Protein AF-A0A9D0XSD8-F1 (afdb_monomer_lite)

Secondary structure (DSSP, 8-state):
--SSSSSSS---HHHHHHHHHHHHHHHHHHHHHHHHHHHHHHHHHHHTTTT-HHHHHHHHTTS--HHHHHHHHHHHHHHHHHHHHHHTTPBPTTTSSB----PPPP-THHHHHHHHHHHHHHHH---TTTHHHHHHTT-HHHHHHHHHHHHHHHHHHHHHHHHHHTTTTSSSS--

Sequence (175 aa):
MEKDKKESHKLPLHKSMKLTIISFAYAYRTNILGLIMGTTFGFLMSRAGATTFDYHAEMFLFIDMQLMKVIVTAVVIAMIGVFLMKKYHVQAVTTGMEVDFVKKPYQQGLIAGAFLFGVGWAMTAACPGTVPAMLGEGKISAIFTLTGLLLGTMAYGVLQGFIANNGSYADAFKD

Structure (mmCIF, N/CA/C/O backbone):
data_AF-A0A9D0XSD8-F1
#
_entry.id   AF-A0A9D0XSD8-F1
#
loop_
_atom_site.group_PDB
_atom_site.id
_atom_site.type_symbol
_atom_site.label_atom_id
_atom_site.label_alt_id
_atom_site.label_comp_id
_atom_site.label_asym_id
_atom_site.label_entity_id
_atom_site.label_seq_id
_atom_site.pdbx_PDB_ins_code
_atom_site.Cartn_x
_atom_site.Cartn_y
_atom_site.Cartn_z
_atom_site.occupancy
_atom_site.B_iso_or_equiv
_atom_site.auth_seq_id
_atom_site.auth_comp_id
_atom_site.auth_asym_id
_atom_site.auth_atom_id
_atom_site.pdbx_PDB_model_num
ATOM 1 N N . MET A 1 1 ? -17.135 4.354 52.730 1.00 44.28 1 MET A N 1
ATOM 2 C CA . MET A 1 1 ? -16.240 3.183 52.787 1.00 44.28 1 MET A CA 1
ATOM 3 C C . MET A 1 1 ? -17.099 1.931 52.898 1.00 44.28 1 MET A C 1
ATOM 5 O O . MET A 1 1 ? -18.047 1.946 53.669 1.00 44.28 1 MET A O 1
ATOM 9 N N . GLU A 1 2 ? -16.754 0.890 52.132 1.00 42.06 2 GLU A N 1
ATOM 10 C CA . GLU A 1 2 ? -17.032 -0.520 52.465 1.00 42.06 2 GLU A CA 1
ATOM 11 C C . GLU A 1 2 ? -18.333 -1.228 52.018 1.00 42.06 2 GLU A C 1
ATOM 13 O O . GLU A 1 2 ? -18.753 -2.148 52.714 1.00 42.06 2 GLU A O 1
ATOM 18 N N . LYS A 1 3 ? -18.972 -0.923 50.871 1.00 35.66 3 LYS A N 1
ATOM 19 C CA . LYS A 1 3 ? -20.036 -1.834 50.357 1.00 35.66 3 LYS A CA 1
ATOM 20 C C . LYS A 1 3 ? -20.115 -2.148 48.858 1.00 35.66 3 LYS A C 1
ATOM 22 O O . LYS A 1 3 ? -20.883 -3.034 48.517 1.00 35.66 3 LYS A O 1
ATOM 27 N N . ASP A 1 4 ? -19.272 -1.573 47.999 1.00 38.53 4 ASP A N 1
ATOM 28 C CA . ASP A 1 4 ? -19.302 -1.881 46.549 1.00 38.53 4 ASP A CA 1
ATOM 29 C C . ASP A 1 4 ? -18.118 -2.749 46.060 1.00 38.53 4 ASP A C 1
ATOM 31 O O . ASP A 1 4 ? -18.011 -3.118 44.899 1.00 38.53 4 ASP A O 1
ATOM 35 N N . LYS A 1 5 ? -17.196 -3.130 46.958 1.00 41.03 5 LYS A N 1
ATOM 36 C CA . LYS A 1 5 ? -15.935 -3.819 46.601 1.00 41.03 5 LYS A CA 1
ATOM 37 C C . LYS A 1 5 ? -15.965 -5.347 46.793 1.00 41.03 5 LYS A C 1
ATOM 39 O O . LYS A 1 5 ? -14.913 -5.982 46.792 1.00 41.03 5 LYS A O 1
ATOM 44 N N . LYS A 1 6 ? -17.140 -5.956 47.006 1.00 38.38 6 LYS A N 1
ATOM 45 C CA . LYS A 1 6 ? -17.258 -7.353 47.485 1.00 38.38 6 LYS A CA 1
ATOM 46 C C . LYS A 1 6 ? -18.091 -8.313 46.624 1.00 38.38 6 LYS A C 1
ATOM 48 O O . LYS A 1 6 ? -18.412 -9.392 47.102 1.00 38.38 6 LYS A O 1
ATOM 53 N N . GLU A 1 7 ? -18.339 -7.998 45.353 1.00 44.41 7 GLU A N 1
ATOM 54 C CA . GLU A 1 7 ? -18.948 -8.948 44.394 1.00 44.41 7 GLU A CA 1
ATOM 55 C C . GLU A 1 7 ? -18.044 -9.291 43.192 1.00 44.41 7 GLU A C 1
ATOM 57 O O . GLU A 1 7 ? -18.467 -9.935 42.241 1.00 44.41 7 GLU A O 1
ATOM 62 N N . SER A 1 8 ? -16.751 -8.949 43.237 1.00 47.44 8 SER A N 1
ATOM 63 C CA . SER A 1 8 ? -15.778 -9.329 42.194 1.00 47.44 8 SER A CA 1
ATOM 64 C C . SER A 1 8 ? -15.021 -10.634 42.505 1.00 47.44 8 SER A C 1
ATOM 66 O O . SER A 1 8 ? -13.931 -10.864 41.981 1.00 47.44 8 SER A O 1
ATOM 68 N N . HIS A 1 9 ? -15.553 -11.498 43.377 1.00 52.84 9 HIS A N 1
ATOM 69 C CA . HIS A 1 9 ? -14.850 -12.706 43.820 1.00 52.84 9 HIS A CA 1
ATOM 70 C C . HIS A 1 9 ? -15.771 -13.932 43.845 1.00 52.84 9 HIS A C 1
ATOM 72 O O . HIS A 1 9 ? -16.111 -14.426 44.914 1.00 52.84 9 HIS A O 1
ATOM 78 N N . LYS A 1 10 ? -16.163 -14.408 42.650 1.00 50.28 10 LYS A N 1
ATOM 79 C CA . LYS A 1 10 ? -16.397 -15.827 42.269 1.00 50.28 10 LYS A CA 1
ATOM 80 C C . LYS A 1 10 ? -17.076 -15.913 40.890 1.00 50.28 10 LYS A C 1
ATOM 82 O O . LYS A 1 10 ? -18.218 -16.335 40.757 1.00 50.28 10 LYS A O 1
ATOM 87 N N . LEU A 1 11 ? -16.341 -15.562 39.834 1.00 62.53 11 LEU A N 1
ATOM 88 C CA . LEU A 1 11 ? -16.645 -16.071 38.493 1.00 62.53 11 LEU A CA 1
ATOM 89 C C . LEU A 1 11 ? -15.937 -17.433 38.335 1.00 62.53 11 LEU A C 1
ATOM 91 O O . LEU A 1 11 ? -14.757 -17.536 38.674 1.00 62.53 11 LEU A O 1
ATOM 95 N N . PRO A 1 12 ? -16.625 -18.500 37.886 1.00 57.25 12 PRO A N 1
ATOM 96 C CA . PRO A 1 12 ? -16.059 -19.846 37.846 1.00 57.25 12 PRO A CA 1
ATOM 97 C C . PRO A 1 12 ? -14.890 -19.909 36.853 1.00 57.25 12 PRO A C 1
ATOM 99 O O . PRO A 1 12 ? -15.073 -19.628 35.668 1.00 57.25 12 PRO A O 1
ATOM 102 N N . LEU A 1 13 ? -13.706 -20.335 37.316 1.00 63.62 13 LEU A N 1
ATOM 103 C CA . LEU A 1 13 ? -12.476 -20.453 36.508 1.00 63.62 13 LEU A CA 1
ATOM 104 C C . LEU A 1 13 ? -12.665 -21.218 35.189 1.00 63.62 13 LEU A C 1
ATOM 106 O O . LEU A 1 13 ? -12.011 -20.925 34.192 1.00 63.62 13 LEU A O 1
ATOM 110 N N . HIS A 1 14 ? -13.599 -22.165 35.154 1.00 56.34 14 HIS A N 1
ATOM 111 C CA . HIS A 1 14 ? -13.916 -22.942 33.962 1.00 56.34 14 HIS A CA 1
ATOM 112 C C . HIS A 1 14 ? -14.530 -22.099 32.822 1.00 56.34 14 HIS A C 1
ATOM 114 O O . HIS A 1 14 ? -14.333 -22.422 31.652 1.00 56.34 14 HIS A O 1
ATOM 120 N N . LYS A 1 15 ? -15.231 -20.994 33.130 1.00 58.09 15 LYS A N 1
ATOM 121 C CA . LYS A 1 15 ? -15.756 -20.060 32.115 1.00 58.09 15 LYS A CA 1
ATOM 122 C C . LYS A 1 15 ? -14.662 -19.152 31.560 1.00 58.09 15 LYS A C 1
ATOM 124 O O . LYS A 1 15 ? -14.615 -18.982 30.348 1.00 58.09 15 LYS A O 1
ATOM 129 N N . SER A 1 16 ? -13.761 -18.639 32.402 1.00 56.44 16 SER A N 1
ATOM 130 C CA . SER A 1 16 ? -12.627 -17.823 31.941 1.00 56.44 16 SER A CA 1
ATOM 131 C C . SER A 1 16 ? -11.666 -18.632 31.073 1.00 56.44 16 SER A C 1
ATOM 133 O O . SER A 1 16 ? -11.303 -18.175 30.001 1.00 56.44 16 SER A O 1
ATOM 135 N N . MET A 1 17 ? -11.353 -19.875 31.454 1.00 58.56 17 MET A N 1
ATOM 136 C CA . MET A 1 17 ? -10.505 -20.774 30.661 1.00 58.56 17 MET A CA 1
ATOM 137 C C . MET A 1 17 ? -11.136 -21.136 29.306 1.00 58.56 17 MET A C 1
ATOM 139 O O . MET A 1 17 ? -10.453 -21.122 28.284 1.00 58.56 17 MET A O 1
ATOM 143 N N . LYS A 1 18 ? -12.455 -21.383 29.262 1.00 57.91 18 LYS A N 1
ATOM 144 C CA . LYS A 1 18 ? -13.176 -21.562 27.992 1.00 57.91 18 LYS A CA 1
ATOM 145 C C . LYS A 1 18 ? -13.205 -20.281 27.159 1.00 57.91 18 LYS A C 1
ATOM 147 O O . LYS A 1 18 ? -13.014 -20.373 25.955 1.00 57.91 18 LYS A O 1
ATOM 152 N N . LEU A 1 19 ? -13.379 -19.103 27.763 1.00 60.22 19 LEU A N 1
ATOM 153 C CA . LEU A 1 19 ? -13.311 -17.831 27.036 1.00 60.22 19 LEU A CA 1
ATOM 154 C C . LEU A 1 19 ? -11.909 -17.553 26.478 1.00 60.22 19 LEU A C 1
ATOM 156 O O . LEU A 1 19 ? -11.807 -17.073 25.355 1.00 60.22 19 LEU A O 1
ATOM 160 N N . THR A 1 20 ? -10.836 -17.890 27.199 1.00 62.09 20 THR A N 1
ATOM 161 C CA . THR A 1 20 ? -9.461 -17.741 26.698 1.00 62.09 20 THR A CA 1
ATOM 162 C C . THR A 1 20 ? -9.186 -18.695 25.539 1.00 62.09 20 THR A C 1
ATOM 164 O O . THR A 1 20 ? -8.621 -18.271 24.540 1.00 62.09 20 THR A O 1
ATOM 167 N N . ILE A 1 21 ? -9.641 -19.951 25.614 1.00 62.03 21 ILE A N 1
ATOM 168 C CA . ILE A 1 21 ? -9.484 -20.932 24.526 1.00 62.03 21 ILE A CA 1
ATOM 169 C C . ILE A 1 21 ? -10.345 -20.560 23.312 1.00 62.03 21 ILE A C 1
ATOM 171 O O . ILE A 1 21 ? -9.875 -20.668 22.185 1.00 62.03 21 ILE A O 1
ATOM 175 N N . ILE A 1 22 ? -11.578 -20.086 23.515 1.00 62.03 22 ILE A N 1
ATOM 176 C CA . ILE A 1 22 ? -12.451 -19.620 22.427 1.00 62.03 22 ILE A CA 1
ATOM 177 C C . ILE A 1 22 ? -11.865 -18.362 21.781 1.00 62.03 22 ILE A C 1
ATOM 179 O O . ILE A 1 22 ? -11.805 -18.297 20.561 1.00 62.03 22 ILE A O 1
ATOM 183 N N . SER A 1 23 ? -11.367 -17.404 22.569 1.00 57.38 23 SER A N 1
ATOM 184 C CA . SER A 1 23 ? -10.698 -16.200 22.059 1.00 57.38 23 SER A CA 1
ATOM 185 C C . SER A 1 23 ? -9.400 -16.541 21.318 1.00 57.38 23 SER A C 1
ATOM 187 O O . SER A 1 23 ? -9.154 -16.014 20.239 1.00 57.38 23 SER A O 1
ATOM 189 N N . PHE A 1 24 ? -8.613 -17.496 21.823 1.00 59.91 24 PHE A N 1
ATOM 190 C CA . PHE A 1 24 ? -7.399 -17.983 21.165 1.00 59.91 24 PHE A CA 1
ATOM 191 C C . PHE A 1 24 ? -7.706 -18.748 19.871 1.00 59.91 24 PHE A C 1
ATOM 193 O O . PHE A 1 24 ? -7.056 -18.518 18.859 1.00 59.91 24 PHE A O 1
ATOM 200 N N . ALA A 1 25 ? -8.732 -19.604 19.857 1.00 59.81 25 ALA A N 1
ATOM 201 C CA . ALA A 1 25 ? -9.190 -20.304 18.658 1.00 59.81 25 ALA A CA 1
ATOM 202 C C . ALA A 1 25 ? -9.773 -19.336 17.621 1.00 59.81 25 ALA A C 1
ATOM 204 O O . ALA A 1 25 ? -9.574 -19.518 16.423 1.00 59.81 25 ALA A O 1
ATOM 205 N N . TYR A 1 26 ? -10.457 -18.285 18.070 1.00 60.47 26 TYR A N 1
ATOM 206 C CA . TYR A 1 26 ? -10.996 -17.247 17.203 1.00 60.47 26 TYR A CA 1
ATOM 207 C C . TYR A 1 26 ? -9.887 -16.364 16.627 1.00 60.47 26 TYR A C 1
ATOM 209 O O . TYR A 1 26 ? -9.848 -16.169 15.418 1.00 60.47 26 TYR A O 1
ATOM 217 N N . ALA A 1 27 ? -8.920 -15.947 17.449 1.00 59.50 27 ALA A N 1
ATOM 218 C CA . ALA A 1 27 ? -7.708 -15.261 17.010 1.00 59.50 27 ALA A CA 1
ATOM 219 C C . ALA A 1 27 ? -6.881 -16.128 16.047 1.00 59.50 27 ALA A C 1
ATOM 221 O O . ALA A 1 27 ? -6.372 -15.642 15.045 1.00 59.50 27 ALA A O 1
ATOM 222 N N . TYR A 1 28 ? -6.762 -17.432 16.294 1.00 67.38 28 TYR A N 1
ATOM 223 C CA . TYR A 1 28 ? -6.054 -18.342 15.395 1.00 67.38 28 TYR A CA 1
ATOM 224 C C . TYR A 1 28 ? -6.794 -18.512 14.060 1.00 67.38 28 TYR A C 1
ATOM 226 O O . TYR A 1 28 ? -6.179 -18.473 12.995 1.00 67.38 28 TYR A O 1
ATOM 234 N N . ARG A 1 29 ? -8.130 -18.603 14.090 1.00 65.31 29 ARG A N 1
ATOM 235 C CA . ARG A 1 29 ? -8.971 -18.683 12.887 1.00 65.31 29 ARG A CA 1
ATOM 236 C C . ARG A 1 29 ? -8.895 -17.406 12.049 1.00 65.31 29 ARG A C 1
ATOM 238 O O . ARG A 1 29 ? -8.809 -17.497 10.829 1.00 65.31 29 ARG A O 1
ATOM 245 N N . THR A 1 30 ? -8.889 -16.230 12.674 1.00 68.81 30 THR A N 1
ATOM 246 C CA . THR A 1 30 ? -8.796 -14.939 11.974 1.00 68.81 30 THR A CA 1
ATOM 247 C C . THR A 1 30 ? -7.405 -14.693 11.405 1.00 68.81 30 THR A C 1
ATOM 249 O O . THR A 1 30 ? -7.301 -14.221 10.277 1.00 68.81 30 THR A O 1
ATOM 252 N N . ASN A 1 31 ? -6.347 -15.085 12.119 1.00 78.31 31 ASN A N 1
ATOM 253 C CA . ASN A 1 31 ? -4.978 -15.031 11.606 1.00 78.31 31 ASN A CA 1
ATOM 254 C C . ASN A 1 31 ? -4.780 -15.966 10.403 1.00 78.31 31 ASN A C 1
ATOM 256 O O . ASN A 1 31 ? -4.194 -15.550 9.408 1.00 78.31 31 ASN A O 1
ATOM 260 N N . ILE A 1 32 ? -5.318 -17.192 10.438 1.00 80.44 32 ILE A N 1
ATOM 261 C CA . ILE A 1 32 ? -5.266 -18.115 9.290 1.00 80.44 32 ILE A CA 1
ATOM 262 C C . ILE A 1 32 ? -6.072 -17.577 8.106 1.00 80.44 32 ILE A C 1
ATOM 264 O O . ILE A 1 32 ? -5.587 -17.602 6.978 1.00 80.44 32 ILE A O 1
ATOM 268 N N . LEU A 1 33 ? -7.285 -17.067 8.341 1.00 80.31 33 LEU A N 1
ATOM 269 C CA . LEU A 1 33 ? -8.098 -16.450 7.288 1.00 80.31 33 LEU A CA 1
ATOM 270 C C . LEU A 1 33 ? -7.387 -15.239 6.672 1.00 80.31 33 LEU A C 1
ATOM 272 O O . LEU A 1 33 ? -7.375 -15.101 5.452 1.00 80.31 33 LEU A O 1
ATOM 276 N N . GLY A 1 34 ? -6.758 -14.399 7.497 1.00 81.12 34 GLY A N 1
ATOM 277 C CA . GLY A 1 34 ? -5.952 -13.266 7.049 1.00 81.12 34 GLY A CA 1
ATOM 278 C C . GLY A 1 34 ? -4.741 -13.701 6.227 1.00 81.12 34 GLY A C 1
ATOM 279 O O . GLY A 1 34 ? -4.482 -13.120 5.177 1.00 81.12 34 GLY A O 1
ATOM 280 N N . LEU A 1 35 ? -4.051 -14.765 6.649 1.00 83.38 35 LEU A N 1
ATOM 281 C CA . LEU A 1 35 ? -2.926 -15.335 5.913 1.00 83.38 35 LEU A CA 1
ATOM 282 C C . LEU A 1 35 ? -3.373 -15.866 4.543 1.00 83.38 35 LEU A C 1
ATOM 284 O O . LEU A 1 35 ? -2.788 -15.502 3.531 1.00 83.38 35 LEU A O 1
ATOM 288 N N . ILE A 1 36 ? -4.451 -16.657 4.490 1.00 86.69 36 ILE A N 1
ATOM 289 C CA . ILE A 1 36 ? -4.994 -17.213 3.239 1.00 86.69 36 ILE A CA 1
ATOM 290 C C . ILE A 1 36 ? -5.442 -16.096 2.293 1.00 86.69 36 ILE A C 1
ATOM 292 O O . ILE A 1 36 ? -5.104 -16.121 1.108 1.00 86.69 36 ILE A O 1
ATOM 296 N N . MET A 1 37 ? -6.175 -15.102 2.803 1.00 84.00 37 MET A N 1
ATOM 297 C CA . MET A 1 37 ? -6.618 -13.957 2.004 1.00 84.00 37 MET A CA 1
ATOM 298 C C . MET A 1 37 ? -5.428 -13.139 1.496 1.00 84.00 37 MET A C 1
ATOM 300 O O . MET A 1 37 ? -5.398 -12.783 0.321 1.00 84.00 37 MET A O 1
ATOM 304 N N . GLY A 1 38 ? -4.421 -12.900 2.341 1.00 83.50 38 GLY A N 1
ATOM 305 C CA . GLY A 1 38 ? -3.199 -12.186 1.978 1.00 83.50 38 GLY A CA 1
ATOM 306 C C . GLY A 1 38 ? -2.373 -12.914 0.917 1.00 83.50 38 GLY A C 1
ATOM 307 O O . GLY A 1 38 ? -1.990 -12.308 -0.080 1.00 83.50 38 GLY A O 1
ATOM 308 N N . THR A 1 39 ? -2.151 -14.223 1.073 1.00 84.94 39 THR A N 1
ATOM 309 C CA . THR A 1 39 ? -1.435 -15.041 0.082 1.00 84.94 39 THR A CA 1
ATOM 310 C C . THR A 1 39 ? -2.199 -15.117 -1.238 1.00 84.94 39 THR A C 1
ATOM 312 O O . THR A 1 39 ? -1.597 -14.967 -2.299 1.00 84.94 39 THR A O 1
ATOM 315 N N . THR A 1 40 ? -3.525 -15.281 -1.194 1.00 85.94 40 THR A N 1
ATOM 316 C CA . THR A 1 40 ? -4.364 -15.303 -2.403 1.00 85.94 40 THR A CA 1
ATOM 317 C C . THR A 1 40 ? -4.324 -13.956 -3.121 1.00 85.94 40 THR A C 1
ATOM 319 O O . THR A 1 40 ? -4.136 -13.907 -4.334 1.00 85.94 40 THR A O 1
ATOM 322 N N . PHE A 1 41 ? -4.441 -12.852 -2.379 1.00 84.94 41 PHE A N 1
ATOM 323 C CA . PHE A 1 41 ? -4.341 -11.503 -2.927 1.00 84.94 41 PHE A CA 1
ATOM 324 C C . PHE A 1 41 ? -2.967 -11.246 -3.560 1.00 84.94 41 PHE A C 1
ATOM 326 O O . PHE A 1 41 ? -2.896 -10.799 -4.703 1.00 84.94 41 PHE A O 1
ATOM 333 N N . GLY A 1 42 ? -1.880 -11.597 -2.867 1.00 82.94 42 GLY A N 1
ATOM 334 C CA . GLY A 1 42 ? -0.519 -11.473 -3.392 1.00 82.94 42 GLY A CA 1
ATOM 335 C C . GLY A 1 42 ? -0.297 -12.295 -4.664 1.00 82.94 42 GLY A C 1
ATOM 336 O O . GLY A 1 42 ? 0.257 -11.785 -5.635 1.00 82.94 42 GLY A O 1
ATOM 337 N N . PHE A 1 43 ? -0.800 -13.532 -4.703 1.00 84.75 43 PHE A N 1
ATOM 338 C CA . PHE A 1 43 ? -0.730 -14.395 -5.885 1.00 84.75 43 PHE A CA 1
ATOM 339 C C . PHE A 1 43 ? -1.504 -13.817 -7.080 1.00 84.75 43 PHE A C 1
ATOM 341 O O . PHE A 1 43 ? -0.993 -13.797 -8.200 1.00 84.75 43 PHE A O 1
ATOM 348 N N . LEU A 1 44 ? -2.716 -13.297 -6.853 1.00 84.50 44 LEU A N 1
ATOM 349 C CA . LEU A 1 44 ? -3.511 -12.645 -7.899 1.00 84.50 44 LEU A CA 1
ATOM 350 C C . LEU A 1 44 ? -2.826 -11.381 -8.432 1.00 84.50 44 LEU A C 1
ATOM 352 O O . LEU A 1 44 ? -2.826 -11.163 -9.641 1.00 84.50 44 LEU A O 1
ATOM 356 N N . MET A 1 45 ? -2.216 -10.575 -7.559 1.00 80.38 45 MET A N 1
ATOM 357 C CA . MET A 1 45 ? -1.481 -9.366 -7.952 1.00 80.38 45 MET A CA 1
ATOM 358 C C . MET A 1 45 ? -0.214 -9.679 -8.752 1.00 80.38 45 MET A C 1
ATOM 360 O O . MET A 1 45 ? 0.043 -9.021 -9.760 1.00 80.38 45 MET A O 1
ATOM 364 N N . SER A 1 46 ? 0.535 -10.708 -8.347 1.00 79.06 46 SER A N 1
ATOM 365 C CA . SER A 1 46 ? 1.685 -11.216 -9.103 1.00 79.06 46 SER A CA 1
ATOM 366 C C . SER A 1 46 ? 1.261 -11.654 -10.508 1.00 79.06 46 SER A C 1
ATOM 368 O O . SER A 1 46 ? 1.824 -11.214 -11.509 1.00 79.06 46 SER A O 1
ATOM 370 N N . ARG A 1 47 ? 0.167 -12.424 -10.610 1.00 79.19 47 ARG A N 1
ATOM 371 C CA . ARG A 1 47 ? -0.345 -12.893 -11.904 1.00 79.19 47 ARG A CA 1
ATOM 372 C C . ARG A 1 47 ? -0.952 -11.781 -12.767 1.00 79.19 47 ARG A C 1
ATOM 374 O O . ARG A 1 47 ? -1.000 -11.922 -13.985 1.00 79.19 47 ARG A O 1
ATOM 381 N N . ALA A 1 48 ? -1.423 -10.697 -12.154 1.00 75.00 48 ALA A N 1
ATOM 382 C CA . ALA A 1 48 ? -1.932 -9.521 -12.855 1.00 75.00 48 ALA A CA 1
ATOM 383 C C . ALA A 1 48 ? -0.817 -8.655 -13.475 1.00 75.00 48 ALA A C 1
ATOM 385 O O . ALA A 1 48 ? -1.132 -7.742 -14.233 1.00 75.00 48 ALA A O 1
ATOM 386 N N . GLY A 1 49 ? 0.462 -8.915 -13.166 1.00 68.56 49 GLY A N 1
ATOM 387 C CA . GLY A 1 49 ? 1.595 -8.123 -13.661 1.00 68.56 49 GLY A CA 1
ATOM 388 C C . GLY A 1 49 ? 1.821 -6.812 -12.898 1.00 68.56 49 GLY A C 1
ATOM 389 O O . GLY A 1 49 ? 2.710 -6.040 -13.249 1.00 68.56 49 GLY A O 1
ATOM 390 N N . ALA A 1 50 ? 1.078 -6.574 -11.808 1.00 62.97 50 ALA A N 1
ATOM 391 C CA . ALA A 1 50 ? 1.178 -5.370 -10.973 1.00 62.97 50 ALA A CA 1
ATOM 392 C C . ALA A 1 50 ? 2.473 -5.304 -10.133 1.00 62.97 50 ALA A C 1
ATOM 394 O O . ALA A 1 50 ? 2.663 -4.401 -9.318 1.00 62.97 50 ALA A O 1
ATOM 395 N N . THR A 1 51 ? 3.364 -6.278 -10.289 1.00 60.69 51 THR A N 1
ATOM 396 C CA . THR A 1 51 ? 4.638 -6.370 -9.577 1.00 60.69 51 THR A CA 1
ATOM 397 C C . THR A 1 51 ? 5.822 -5.913 -10.426 1.00 60.69 51 THR A C 1
ATOM 399 O O . THR A 1 51 ? 6.943 -5.855 -9.921 1.00 60.69 51 THR A O 1
ATOM 402 N N . THR A 1 52 ? 5.632 -5.583 -11.706 1.00 66.00 52 THR A N 1
ATOM 403 C CA . THR A 1 52 ? 6.710 -5.118 -12.597 1.00 66.00 52 THR A CA 1
ATOM 404 C C . THR A 1 52 ? 6.542 -3.634 -12.910 1.00 66.00 52 THR A C 1
ATOM 406 O O . THR A 1 52 ? 5.427 -3.142 -13.094 1.00 66.00 52 THR A O 1
ATOM 409 N N . PHE A 1 53 ? 7.663 -2.915 -12.923 1.00 64.81 53 PHE A N 1
ATOM 410 C CA . PHE A 1 53 ? 7.695 -1.463 -13.113 1.00 64.81 53 PHE A CA 1
ATOM 411 C C . PHE A 1 53 ? 7.272 -1.072 -14.537 1.00 64.81 53 PHE A C 1
ATOM 413 O O . PHE A 1 53 ? 6.572 -0.080 -14.727 1.00 64.81 53 PHE A O 1
ATOM 420 N N . ASP A 1 54 ? 7.621 -1.908 -15.516 1.00 65.19 54 ASP A N 1
ATOM 421 C CA . ASP A 1 54 ? 7.357 -1.670 -16.937 1.00 65.19 54 ASP A CA 1
ATOM 422 C C . ASP A 1 54 ? 5.853 -1.589 -17.236 1.00 65.19 54 ASP A C 1
ATOM 424 O O . ASP A 1 54 ? 5.408 -0.637 -17.868 1.00 65.19 54 ASP A O 1
ATOM 428 N N . TYR A 1 55 ? 5.037 -2.474 -16.646 1.00 67.31 55 TYR A N 1
ATOM 429 C CA . TYR A 1 55 ? 3.575 -2.436 -16.804 1.00 67.31 55 TYR A CA 1
ATOM 430 C C . TYR A 1 55 ? 2.933 -1.156 -16.247 1.00 67.31 55 TYR A C 1
ATOM 432 O O . TYR A 1 55 ? 1.893 -0.719 -16.738 1.00 67.31 55 TYR A O 1
ATOM 440 N N . HIS A 1 56 ? 3.528 -0.536 -15.222 1.00 71.44 56 HIS A N 1
ATOM 441 C CA . HIS A 1 56 ? 3.035 0.744 -14.707 1.00 71.44 56 HIS A CA 1
ATOM 442 C C . HIS A 1 56 ? 3.404 1.889 -15.648 1.00 71.44 56 HIS A C 1
ATOM 444 O O . HIS A 1 56 ? 2.560 2.735 -15.936 1.00 71.44 56 HIS A O 1
ATOM 450 N N . ALA A 1 57 ? 4.639 1.902 -16.155 1.00 68.00 57 ALA A N 1
ATOM 451 C CA . ALA A 1 57 ? 5.087 2.899 -17.122 1.00 68.00 57 ALA A CA 1
ATOM 452 C C . ALA A 1 57 ? 4.284 2.820 -18.435 1.00 68.00 57 ALA A C 1
ATOM 454 O O . ALA A 1 57 ? 3.847 3.849 -18.950 1.00 68.00 57 ALA A O 1
ATOM 455 N N . GLU A 1 58 ? 4.007 1.612 -18.928 1.00 71.19 58 GLU A N 1
ATOM 456 C CA . GLU A 1 58 ? 3.193 1.364 -20.125 1.00 71.19 58 GLU A CA 1
ATOM 457 C C . GLU A 1 58 ? 1.729 1.774 -19.942 1.00 71.19 58 GLU A C 1
ATOM 459 O O . GLU A 1 58 ? 1.115 2.276 -20.886 1.00 71.19 58 GLU A O 1
ATOM 464 N N . MET A 1 59 ? 1.188 1.639 -18.725 1.00 68.69 59 MET A N 1
ATOM 465 C CA . MET A 1 59 ? -0.142 2.143 -18.385 1.00 68.69 59 MET A CA 1
ATOM 466 C C . MET A 1 59 ? -0.200 3.676 -18.463 1.00 68.69 59 MET A C 1
ATOM 468 O O . MET A 1 59 ? -1.177 4.222 -18.974 1.00 68.69 59 MET A O 1
ATOM 472 N N . PHE A 1 60 ? 0.835 4.380 -17.986 1.00 73.25 60 PHE A N 1
ATOM 473 C CA . PHE A 1 60 ? 0.908 5.845 -18.074 1.00 73.25 60 PHE A CA 1
ATOM 474 C C . PHE A 1 60 ? 1.154 6.351 -19.498 1.00 73.25 60 PHE A C 1
ATOM 476 O O . PHE A 1 60 ? 0.659 7.418 -19.856 1.00 73.25 60 PHE A O 1
ATOM 483 N N . LEU A 1 61 ? 1.888 5.588 -20.313 1.00 77.00 61 LEU A N 1
ATOM 484 C CA . LEU A 1 61 ? 2.090 5.871 -21.738 1.00 77.00 61 LEU A CA 1
ATOM 485 C C . LEU A 1 61 ? 0.925 5.399 -22.625 1.00 77.00 61 LEU A C 1
ATOM 487 O O . LEU A 1 61 ? 0.972 5.608 -23.835 1.00 77.00 61 LEU A O 1
ATOM 491 N N . PHE A 1 62 ? -0.113 4.786 -22.041 1.00 77.81 62 PHE A N 1
ATOM 492 C CA . PHE A 1 62 ? -1.280 4.240 -22.741 1.00 77.81 62 PHE A CA 1
ATOM 493 C C . PHE A 1 62 ? -0.943 3.208 -23.837 1.00 77.81 62 PHE A C 1
ATOM 495 O O . PHE A 1 62 ? -1.709 3.038 -24.786 1.00 77.81 62 PHE A O 1
ATOM 502 N N . ILE A 1 63 ? 0.184 2.503 -23.701 1.00 75.25 63 ILE A N 1
ATOM 503 C CA . ILE A 1 63 ? 0.621 1.459 -24.643 1.00 75.25 63 ILE A CA 1
ATOM 504 C C . ILE A 1 63 ? -0.071 0.136 -24.311 1.00 75.25 63 ILE A C 1
ATOM 506 O O . ILE A 1 63 ? -0.673 -0.483 -25.189 1.00 75.25 63 ILE A O 1
ATOM 510 N N . ASP A 1 64 ? -0.045 -0.259 -23.036 1.00 74.62 64 ASP A N 1
ATOM 511 C CA . ASP A 1 64 ? -0.725 -1.455 -22.546 1.00 74.62 64 ASP A CA 1
ATOM 512 C C . ASP A 1 64 ? -1.806 -1.079 -21.519 1.00 74.62 64 ASP A C 1
ATOM 514 O O . ASP A 1 64 ? -1.558 -0.505 -20.458 1.00 74.62 64 ASP A O 1
ATOM 518 N N . MET A 1 65 ? -3.056 -1.399 -21.859 1.00 77.12 65 MET A N 1
ATOM 519 C CA . MET A 1 65 ? -4.243 -1.093 -21.055 1.00 77.12 65 MET A CA 1
ATOM 520 C C . MET A 1 65 ? -4.663 -2.254 -20.146 1.00 77.12 65 MET A C 1
ATOM 522 O O . MET A 1 65 ? -5.724 -2.188 -19.517 1.00 77.12 65 MET A O 1
ATOM 526 N N . GLN A 1 66 ? -3.899 -3.346 -20.096 1.00 79.31 66 GLN A N 1
ATOM 527 C CA . GLN A 1 66 ? -4.246 -4.525 -19.311 1.00 79.31 66 GLN A CA 1
ATOM 528 C C . GLN A 1 66 ? -4.362 -4.182 -17.824 1.00 79.31 66 GLN A C 1
ATOM 530 O O . GLN A 1 66 ? -5.396 -4.457 -17.211 1.00 79.31 66 GLN A O 1
ATOM 535 N N . LEU A 1 67 ? -3.355 -3.512 -17.255 1.00 78.62 67 LEU A N 1
ATOM 536 C CA . LEU A 1 67 ? -3.338 -3.164 -15.833 1.00 78.62 67 LEU A CA 1
ATOM 537 C C . LEU A 1 67 ? -4.461 -2.178 -15.467 1.00 78.62 67 LEU A C 1
ATOM 539 O O . LEU A 1 67 ? -5.149 -2.363 -14.462 1.00 78.62 67 LEU A O 1
ATOM 543 N N . MET A 1 68 ? -4.727 -1.191 -16.330 1.00 81.94 68 MET A N 1
ATOM 544 C CA . MET A 1 68 ? -5.825 -0.237 -16.139 1.00 81.94 68 MET A CA 1
ATOM 545 C C . MET A 1 68 ? -7.188 -0.939 -16.083 1.00 81.94 68 MET A C 1
ATOM 547 O O . MET A 1 68 ? -7.993 -0.660 -15.193 1.00 81.94 68 MET A O 1
ATOM 551 N N . LYS A 1 69 ? -7.443 -1.895 -16.986 1.00 84.25 69 LYS A N 1
ATOM 552 C CA . LYS A 1 69 ? -8.692 -2.677 -16.994 1.00 84.25 69 LYS A CA 1
ATOM 553 C C . LYS A 1 69 ? -8.848 -3.509 -15.721 1.00 84.25 69 LYS A C 1
ATOM 555 O O . LYS A 1 69 ? -9.949 -3.576 -15.173 1.00 84.25 69 LYS A O 1
ATOM 560 N N . VAL A 1 70 ? -7.765 -4.106 -15.221 1.00 86.12 70 VAL A N 1
ATOM 561 C CA . VAL A 1 70 ? -7.778 -4.879 -13.968 1.00 86.12 70 VAL A CA 1
ATOM 562 C C . VAL A 1 70 ? -8.123 -3.987 -12.774 1.00 86.12 70 VAL A C 1
ATOM 564 O O . VAL A 1 70 ? -9.000 -4.336 -11.989 1.00 86.12 70 VAL A O 1
ATOM 567 N N . ILE A 1 71 ? -7.504 -2.808 -12.656 1.00 86.06 71 ILE A N 1
ATOM 568 C CA . ILE A 1 71 ? -7.779 -1.879 -11.549 1.00 86.06 71 ILE A CA 1
ATOM 569 C C . ILE A 1 71 ? -9.225 -1.370 -11.610 1.00 86.06 71 ILE A C 1
ATOM 571 O O . ILE A 1 71 ? -9.935 -1.417 -10.606 1.00 86.06 71 ILE A O 1
ATOM 575 N N . VAL A 1 72 ? -9.696 -0.930 -12.782 1.00 87.06 72 VAL A N 1
ATOM 576 C CA . VAL A 1 72 ? -11.066 -0.411 -12.947 1.00 87.06 72 VAL A CA 1
ATOM 577 C C . VAL A 1 72 ? -12.107 -1.483 -12.619 1.00 87.06 72 VAL A C 1
ATOM 579 O O . VAL A 1 72 ? -13.045 -1.220 -11.867 1.00 87.06 72 VAL A O 1
ATOM 582 N N . THR A 1 73 ? -11.937 -2.707 -13.124 1.00 89.12 73 THR A N 1
ATOM 583 C CA . THR A 1 73 ? -12.865 -3.811 -12.824 1.00 89.12 73 THR A CA 1
ATOM 584 C C . THR A 1 73 ? -12.836 -4.196 -11.346 1.00 89.12 73 THR A C 1
ATOM 586 O O . THR A 1 73 ? -13.900 -4.375 -10.755 1.00 89.12 73 THR A O 1
ATOM 589 N N . ALA A 1 74 ? -11.659 -4.233 -10.715 1.00 87.38 74 ALA A N 1
ATOM 590 C CA . ALA A 1 74 ? -11.535 -4.472 -9.280 1.00 87.38 74 ALA A CA 1
ATOM 591 C C . ALA A 1 74 ? -12.268 -3.407 -8.446 1.00 87.38 74 ALA A C 1
ATOM 593 O O . ALA A 1 74 ? -12.990 -3.758 -7.513 1.00 87.38 74 ALA A O 1
ATOM 594 N N . VAL A 1 75 ? -12.149 -2.121 -8.802 1.00 88.75 75 VAL A N 1
ATOM 595 C CA . VAL A 1 75 ? -12.851 -1.020 -8.117 1.00 88.75 75 VAL A CA 1
ATOM 596 C C . VAL A 1 75 ? -14.366 -1.146 -8.267 1.00 88.75 75 VAL A C 1
ATOM 598 O O . VAL A 1 75 ? -15.089 -0.997 -7.283 1.00 88.75 75 VAL A O 1
ATOM 601 N N . VAL A 1 76 ? -14.861 -1.461 -9.467 1.00 91.56 76 VAL A N 1
ATOM 602 C CA . VAL A 1 76 ? -16.301 -1.651 -9.708 1.00 91.56 76 VAL A CA 1
ATOM 603 C C . VAL A 1 76 ? -16.840 -2.830 -8.894 1.00 91.56 76 VAL A C 1
ATOM 605 O O . VAL A 1 76 ? -17.858 -2.692 -8.213 1.00 91.56 76 VAL A O 1
ATOM 608 N N . ILE A 1 77 ? -16.139 -3.968 -8.896 1.00 92.31 77 ILE A N 1
ATOM 609 C CA . ILE A 1 77 ? -16.516 -5.150 -8.108 1.00 92.31 77 ILE A CA 1
ATOM 610 C C . ILE A 1 77 ? -16.508 -4.823 -6.609 1.00 92.31 77 ILE A C 1
ATOM 612 O O . ILE A 1 77 ? -17.455 -5.173 -5.905 1.00 92.31 77 ILE A O 1
ATOM 616 N N . ALA A 1 78 ? -15.485 -4.116 -6.119 1.00 87.25 78 ALA A N 1
ATOM 617 C CA . ALA A 1 78 ? -15.392 -3.706 -4.721 1.00 87.25 78 ALA A CA 1
ATOM 618 C C . ALA A 1 78 ? -16.526 -2.748 -4.326 1.00 87.25 78 ALA A C 1
ATOM 620 O O . ALA A 1 78 ? -17.133 -2.922 -3.271 1.00 87.25 78 ALA A O 1
ATOM 621 N N . MET A 1 79 ? -16.861 -1.776 -5.181 1.00 87.31 79 MET A N 1
ATOM 622 C CA . MET A 1 79 ? -17.959 -0.837 -4.945 1.00 87.31 79 MET A CA 1
ATOM 623 C C . MET A 1 79 ? -19.304 -1.562 -4.847 1.00 87.31 79 MET A C 1
ATOM 625 O O . MET A 1 79 ? -20.060 -1.327 -3.904 1.00 87.31 79 MET A O 1
ATOM 629 N N . ILE A 1 80 ? -19.581 -2.480 -5.779 1.00 89.50 80 ILE A N 1
ATOM 630 C CA . ILE A 1 80 ? -20.791 -3.311 -5.757 1.00 89.50 80 ILE A CA 1
ATOM 631 C C . ILE A 1 80 ? -20.799 -4.194 -4.503 1.00 89.50 80 ILE A C 1
ATOM 633 O O . ILE A 1 80 ? -21.810 -4.253 -3.806 1.00 89.50 80 ILE A O 1
ATOM 637 N N . GLY A 1 81 ? -19.672 -4.824 -4.164 1.00 84.75 81 GLY A N 1
ATOM 638 C CA . GLY A 1 81 ? -19.533 -5.659 -2.971 1.00 84.75 81 GLY A CA 1
ATOM 639 C C . GLY A 1 81 ? -19.819 -4.895 -1.677 1.00 84.75 81 GLY A C 1
ATOM 640 O O . GLY A 1 81 ? -20.620 -5.347 -0.863 1.00 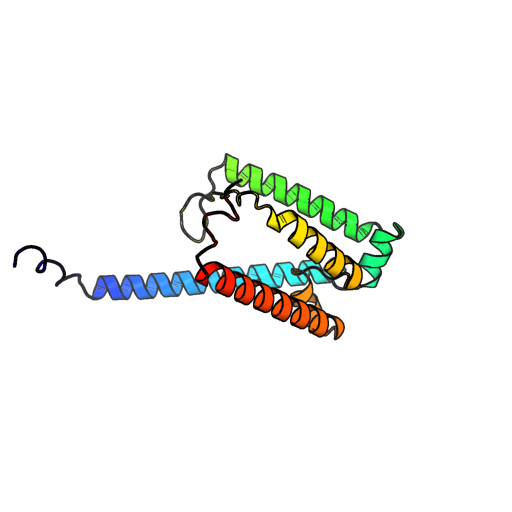84.75 81 GLY A O 1
ATOM 641 N N . VAL A 1 82 ? -19.233 -3.707 -1.506 1.00 82.31 82 VAL A N 1
ATOM 642 C CA . VAL A 1 82 ? -19.476 -2.832 -0.345 1.00 82.31 82 VAL A CA 1
ATOM 643 C C . VAL A 1 82 ? -20.927 -2.360 -0.300 1.00 82.31 82 VAL A C 1
ATOM 645 O O . VAL A 1 82 ? -21.545 -2.371 0.765 1.00 82.31 82 VAL A O 1
ATOM 648 N N . PHE A 1 83 ? -21.504 -1.995 -1.446 1.00 81.62 83 PHE A N 1
ATOM 649 C CA . PHE A 1 83 ? -22.908 -1.602 -1.534 1.00 81.62 83 PHE A CA 1
ATOM 650 C C . PHE A 1 83 ? -23.854 -2.744 -1.130 1.00 81.62 83 PHE A C 1
ATOM 652 O O . PHE A 1 83 ? -24.787 -2.522 -0.357 1.00 81.62 83 PHE A O 1
ATOM 659 N N . LEU A 1 84 ? -23.593 -3.973 -1.588 1.00 80.94 84 LEU A N 1
ATOM 660 C CA . LEU A 1 84 ? -24.354 -5.158 -1.185 1.00 80.94 84 LEU A CA 1
ATOM 661 C C . LEU A 1 84 ? -24.181 -5.449 0.308 1.00 80.94 84 LEU A C 1
ATOM 663 O O . LEU A 1 84 ? -25.176 -5.682 0.989 1.00 80.94 84 LEU A O 1
ATOM 667 N N . MET A 1 85 ? -22.954 -5.385 0.834 1.00 76.94 85 MET A N 1
ATOM 668 C CA . MET A 1 85 ? -22.697 -5.590 2.264 1.00 76.94 85 MET A CA 1
ATOM 669 C C . MET A 1 85 ? -23.467 -4.591 3.132 1.00 76.94 85 MET A C 1
ATOM 671 O O . MET A 1 85 ? -24.054 -4.985 4.139 1.00 76.94 85 MET A O 1
ATOM 675 N N . LYS A 1 86 ? -23.542 -3.327 2.698 1.00 71.56 86 LYS A N 1
ATOM 676 C CA . LYS A 1 86 ? -24.325 -2.282 3.365 1.00 71.56 86 LYS A CA 1
ATOM 677 C C . LYS A 1 86 ? -25.836 -2.512 3.257 1.00 71.56 86 LYS A C 1
ATOM 679 O O . LYS A 1 86 ? -26.554 -2.248 4.210 1.00 71.56 86 LYS A O 1
ATOM 684 N N . LYS A 1 87 ? -26.328 -3.003 2.113 1.00 70.81 87 LYS A N 1
ATOM 685 C CA . LYS A 1 87 ? -27.761 -3.264 1.889 1.00 70.81 87 LYS A CA 1
ATOM 686 C C . LYS A 1 87 ? -28.273 -4.484 2.661 1.00 70.81 87 LYS A C 1
ATOM 688 O O . LYS A 1 87 ? -29.413 -4.476 3.111 1.00 70.81 87 LYS A O 1
ATOM 693 N N . TYR A 1 88 ? -27.453 -5.523 2.793 1.00 71.75 88 TYR A N 1
ATOM 694 C CA . TYR A 1 88 ? -27.830 -6.779 3.447 1.00 71.75 88 TYR A CA 1
ATOM 695 C C . TYR A 1 88 ? -27.419 -6.857 4.925 1.00 71.75 88 TYR A C 1
ATOM 697 O O . TYR A 1 88 ? -27.573 -7.922 5.514 1.00 71.75 88 TYR A O 1
ATOM 705 N N . HIS A 1 89 ? -26.906 -5.765 5.519 1.00 61.91 89 HIS A N 1
ATOM 706 C CA . HIS A 1 89 ? -26.436 -5.722 6.915 1.00 61.91 89 HIS A CA 1
ATOM 707 C C . HIS A 1 89 ? -25.561 -6.937 7.265 1.00 61.91 89 HIS A C 1
ATOM 709 O O . HIS A 1 89 ? -25.747 -7.615 8.277 1.00 61.91 89 HIS A O 1
ATOM 715 N N . VAL A 1 90 ? -24.632 -7.269 6.364 1.00 57.28 90 VAL A N 1
ATOM 716 C CA . VAL A 1 90 ? -23.853 -8.502 6.480 1.00 57.28 90 VAL A CA 1
ATOM 717 C C . VAL A 1 90 ? -22.947 -8.382 7.700 1.00 57.28 90 VAL A C 1
ATOM 719 O O . VAL A 1 90 ? -22.106 -7.488 7.778 1.00 57.28 90 VAL A O 1
ATOM 722 N N . GLN A 1 91 ? -23.138 -9.273 8.669 1.00 52.56 91 GLN A N 1
ATOM 723 C CA . GLN A 1 91 ? -22.341 -9.309 9.889 1.00 52.56 91 GLN A CA 1
ATOM 724 C C . GLN A 1 91 ? -20.911 -9.746 9.566 1.00 52.56 91 GLN A C 1
ATOM 726 O O . GLN A 1 91 ? -20.688 -10.695 8.808 1.00 52.56 91 GLN A O 1
ATOM 731 N N . ALA A 1 92 ? -19.924 -9.074 10.160 1.00 54.94 92 ALA A N 1
ATOM 732 C CA . ALA A 1 92 ? -18.533 -9.470 10.011 1.00 54.94 92 ALA A CA 1
ATOM 733 C C . ALA A 1 92 ? -18.340 -10.901 10.545 1.00 54.94 92 ALA A C 1
ATOM 735 O O . ALA A 1 92 ? -18.558 -11.159 11.730 1.00 54.94 92 ALA A O 1
ATOM 736 N N . VAL A 1 93 ? -17.862 -11.819 9.695 1.00 53.66 93 VAL A N 1
ATOM 737 C CA . VAL A 1 93 ? -17.569 -13.234 10.035 1.00 53.66 93 VAL A CA 1
ATOM 738 C C . VAL A 1 93 ? -16.646 -13.359 11.267 1.00 53.66 93 VAL A C 1
ATOM 740 O O . VAL A 1 93 ? -16.685 -14.348 12.000 1.00 53.66 93 VAL A O 1
ATOM 743 N N . THR A 1 94 ? -15.854 -12.313 11.516 1.00 49.81 94 THR A N 1
ATOM 744 C CA . THR A 1 94 ? -14.852 -12.176 12.580 1.00 49.81 94 THR A CA 1
ATOM 745 C C . THR A 1 94 ? -15.346 -11.454 13.840 1.00 49.81 94 THR A C 1
ATOM 747 O O . THR A 1 94 ? -14.597 -11.378 14.802 1.00 49.81 94 THR A O 1
ATOM 750 N N . THR A 1 95 ? -16.556 -10.893 13.921 1.00 49.84 95 THR A N 1
ATOM 751 C CA . THR A 1 95 ? -16.986 -10.259 15.195 1.00 49.84 95 THR A CA 1
ATOM 752 C C . THR A 1 95 ? -18.492 -10.294 15.449 1.00 49.84 95 THR A C 1
ATOM 754 O O . THR A 1 95 ? -18.923 -9.995 16.556 1.00 49.84 95 THR A O 1
ATOM 757 N N . GLY A 1 96 ? -19.313 -10.669 14.462 1.00 50.88 96 GLY A N 1
ATOM 758 C CA . GLY A 1 96 ? -20.776 -10.654 14.594 1.00 50.88 96 GLY A CA 1
ATOM 759 C C . GLY A 1 96 ? -21.382 -9.247 14.698 1.00 50.88 96 GLY A C 1
ATOM 760 O O . GLY A 1 96 ? -22.590 -9.119 14.859 1.00 50.88 96 GLY A O 1
ATOM 761 N N . MET A 1 97 ? -20.562 -8.195 14.597 1.00 50.00 97 MET A N 1
ATOM 762 C CA . MET A 1 97 ? -21.006 -6.803 14.534 1.00 50.00 97 MET A CA 1
ATOM 763 C C . MET A 1 97 ? -21.314 -6.412 13.086 1.00 50.00 97 MET A C 1
ATOM 765 O O . MET A 1 97 ? -20.708 -6.947 12.149 1.00 50.00 97 MET A O 1
ATOM 769 N N . GLU A 1 98 ? -22.262 -5.492 12.908 1.00 50.03 98 GLU A N 1
ATOM 770 C CA . GLU A 1 98 ? -22.531 -4.890 11.603 1.00 50.03 98 GLU A CA 1
ATOM 771 C C . GLU A 1 98 ? -21.265 -4.209 11.077 1.00 50.03 98 GLU A C 1
ATOM 773 O O . GLU A 1 98 ? -20.526 -3.566 11.827 1.00 50.03 98 GLU A O 1
ATOM 778 N N . VAL A 1 99 ? -20.993 -4.384 9.784 1.00 54.59 99 VAL A N 1
ATOM 779 C CA . VAL A 1 99 ? -19.883 -3.711 9.108 1.00 54.59 99 VAL A CA 1
ATOM 780 C C . VAL A 1 99 ? -20.234 -2.229 8.992 1.00 54.59 99 VAL A C 1
ATOM 782 O O . VAL A 1 99 ? -20.810 -1.785 7.999 1.00 54.59 99 VAL A O 1
ATOM 785 N N . ASP A 1 100 ? -19.909 -1.464 10.031 1.00 54.06 100 ASP A N 1
ATOM 786 C CA . ASP A 1 100 ? -20.031 -0.016 9.996 1.00 54.06 100 ASP A CA 1
ATOM 787 C C . ASP A 1 100 ? -18.794 0.576 9.312 1.00 54.06 100 ASP A C 1
ATOM 789 O O . ASP A 1 100 ? -17.672 0.556 9.828 1.00 54.06 100 ASP A O 1
ATOM 793 N N . PHE A 1 101 ? -18.995 1.074 8.094 1.00 58.09 101 PHE A N 1
ATOM 794 C CA . PHE A 1 101 ? -17.982 1.827 7.371 1.00 58.09 101 PHE A CA 1
ATOM 795 C C . PHE A 1 101 ? -17.919 3.238 7.959 1.00 58.09 101 PHE A C 1
ATOM 797 O O . PHE A 1 101 ? -18.479 4.184 7.395 1.00 58.09 101 PHE A O 1
ATOM 804 N N . VAL A 1 102 ? -17.227 3.379 9.092 1.00 57.84 102 VAL A N 1
ATOM 805 C CA . VAL A 1 102 ? -16.966 4.681 9.713 1.00 57.84 102 VAL A CA 1
ATOM 806 C C . VAL A 1 102 ? -16.233 5.557 8.700 1.00 57.84 102 VAL A C 1
ATOM 808 O O . VAL A 1 102 ? -15.091 5.289 8.316 1.00 57.84 102 VAL A O 1
ATOM 811 N N . LYS A 1 103 ? -16.904 6.613 8.234 1.00 55.00 103 LYS A N 1
ATOM 812 C CA . LYS A 1 103 ? -16.285 7.609 7.360 1.00 55.00 103 LYS A CA 1
ATOM 813 C C . LYS A 1 103 ? -15.178 8.299 8.143 1.00 55.00 103 LYS A C 1
ATOM 815 O O . LYS A 1 103 ? -15.435 8.914 9.175 1.00 55.00 103 LYS A O 1
ATOM 820 N N . LYS A 1 104 ? -13.950 8.215 7.638 1.00 57.12 104 LYS A N 1
ATOM 821 C CA . LYS A 1 104 ? -12.839 8.989 8.185 1.00 57.12 104 LYS A CA 1
ATOM 822 C C . LYS A 1 104 ? -13.163 10.480 7.978 1.00 57.12 104 LYS A C 1
ATOM 824 O O . LYS A 1 104 ? -13.469 10.845 6.839 1.00 57.12 104 LYS A O 1
ATOM 829 N N . PRO A 1 105 ? -13.163 11.317 9.032 1.00 61.41 105 PRO A N 1
ATOM 830 C CA . PRO A 1 105 ? -13.427 12.740 8.875 1.00 61.41 105 PRO A CA 1
ATOM 831 C C . PRO A 1 105 ? -12.373 13.352 7.952 1.00 61.41 105 P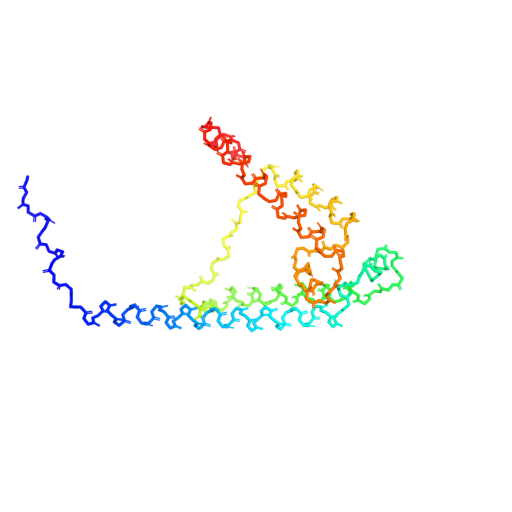RO A C 1
ATOM 833 O O . PRO A 1 105 ? -11.211 12.936 7.951 1.00 61.41 105 PRO A O 1
ATOM 836 N N . TYR A 1 106 ? -12.805 14.302 7.130 1.00 59.69 106 TYR A N 1
ATOM 837 C CA . TYR A 1 106 ? -11.910 15.061 6.274 1.00 59.69 106 TYR A CA 1
ATOM 838 C C . TYR A 1 106 ? -10.950 15.860 7.161 1.00 59.69 106 TYR A C 1
ATOM 840 O O . TYR A 1 106 ? -11.379 16.530 8.090 1.00 59.69 106 TYR A O 1
ATOM 848 N N . GLN A 1 107 ? -9.649 15.733 6.915 1.00 67.94 107 GLN A N 1
ATOM 849 C CA . GLN A 1 107 ? -8.615 16.457 7.651 1.00 67.94 107 GLN A CA 1
ATOM 850 C C . GLN A 1 107 ? -7.889 17.352 6.652 1.00 67.94 107 GLN A C 1
ATOM 852 O O . GLN A 1 107 ? -7.513 16.874 5.584 1.00 67.94 107 GLN A O 1
ATOM 857 N N . GLN A 1 108 ? -7.631 18.617 6.984 1.00 65.69 108 GLN A N 1
ATOM 858 C CA . GLN A 1 108 ? -6.899 19.534 6.094 1.00 65.69 108 GLN A CA 1
ATOM 859 C C . GLN A 1 108 ? -5.510 18.987 5.703 1.00 65.69 108 GLN A C 1
ATOM 861 O O . GLN A 1 108 ? -5.072 19.129 4.560 1.00 65.69 108 GLN A O 1
ATOM 866 N N . GLY A 1 109 ? -4.857 18.243 6.606 1.00 71.94 109 GLY A N 1
ATOM 867 C CA . GLY A 1 109 ? -3.601 17.535 6.326 1.00 71.94 109 GLY A CA 1
ATOM 868 C C . GLY A 1 109 ? -3.707 16.391 5.304 1.00 71.94 109 GLY A C 1
ATOM 869 O O . GLY A 1 109 ? -2.682 15.923 4.808 1.00 71.94 109 GLY A O 1
ATOM 870 N N . LEU A 1 110 ? -4.919 15.948 4.948 1.00 79.75 110 LEU A N 1
ATOM 871 C CA . LEU A 1 110 ? -5.141 14.873 3.980 1.00 79.75 110 LEU A CA 1
ATOM 872 C C . LEU A 1 110 ? -4.723 15.284 2.567 1.00 79.75 110 LEU A C 1
ATOM 874 O O . LEU A 1 110 ? -4.163 14.456 1.857 1.00 79.75 110 LEU A O 1
ATOM 878 N N . ILE A 1 111 ? -4.943 16.542 2.164 1.00 83.88 111 ILE A N 1
ATOM 879 C CA . ILE A 1 111 ? -4.534 17.023 0.833 1.00 83.88 111 ILE A CA 1
ATOM 880 C C . ILE A 1 111 ? -3.009 17.008 0.716 1.00 83.88 111 ILE A C 1
ATOM 882 O O . ILE A 1 111 ? -2.468 16.447 -0.235 1.00 83.88 111 ILE A O 1
ATOM 886 N N . ALA A 1 112 ? -2.314 17.590 1.698 1.00 84.56 112 ALA A N 1
ATOM 887 C CA . ALA A 1 112 ? -0.854 17.642 1.706 1.00 84.56 112 ALA A CA 1
ATOM 888 C C . ALA A 1 112 ? -0.243 16.230 1.748 1.00 84.56 112 ALA A C 1
ATOM 890 O O . ALA A 1 112 ? 0.693 15.934 1.005 1.00 84.56 112 ALA A O 1
ATOM 891 N N . GLY A 1 113 ? -0.820 15.337 2.560 1.00 84.50 113 GLY A N 1
ATOM 892 C CA . GLY A 1 113 ? -0.421 13.932 2.620 1.00 84.50 113 GLY A CA 1
ATOM 893 C C . GLY A 1 113 ? -0.678 13.178 1.313 1.00 84.50 113 GLY A C 1
ATOM 894 O O . GLY A 1 113 ? 0.199 12.456 0.849 1.00 84.50 113 GLY A O 1
ATOM 895 N N . ALA A 1 114 ? -1.842 13.371 0.685 1.00 85.94 114 ALA A N 1
ATOM 896 C CA . ALA A 1 114 ? -2.185 12.740 -0.590 1.00 85.94 114 ALA A CA 1
ATOM 897 C C . ALA A 1 114 ? -1.272 13.214 -1.729 1.00 85.94 114 ALA A C 1
ATOM 899 O O . ALA A 1 114 ? -0.869 12.403 -2.560 1.00 85.94 114 ALA A O 1
ATOM 900 N N . PHE A 1 115 ? -0.897 14.495 -1.742 1.00 89.38 115 PHE A N 1
ATOM 901 C CA . PHE A 1 115 ? 0.047 15.038 -2.716 1.00 89.38 115 PHE A CA 1
ATOM 902 C C . PHE A 1 115 ? 1.446 14.427 -2.551 1.00 89.38 115 PHE A C 1
ATOM 904 O O . PHE A 1 115 ? 1.998 13.894 -3.511 1.00 89.38 115 PHE A O 1
ATOM 911 N N . LEU A 1 116 ? 1.989 14.418 -1.326 1.00 87.81 116 LEU A N 1
ATOM 912 C CA . LEU A 1 116 ? 3.279 13.783 -1.017 1.00 87.81 116 LEU A CA 1
ATOM 913 C C . LEU A 1 116 ? 3.285 12.288 -1.361 1.00 87.81 116 LEU A C 1
ATOM 915 O O . LEU A 1 116 ? 4.238 11.788 -1.959 1.00 87.81 116 LEU A O 1
ATOM 919 N N . PHE A 1 117 ? 2.207 11.581 -1.022 1.00 86.75 117 PHE A N 1
ATOM 920 C CA . PHE A 1 117 ? 2.041 10.171 -1.356 1.00 86.75 117 PHE A CA 1
ATOM 921 C C . PHE A 1 117 ? 1.984 9.945 -2.873 1.00 86.75 117 PHE A C 1
ATOM 923 O O . PHE A 1 117 ? 2.645 9.041 -3.380 1.00 86.75 117 PHE A O 1
ATOM 930 N N . GLY A 1 118 ? 1.250 10.787 -3.605 1.00 86.88 118 GLY A N 1
ATOM 931 C CA . GLY A 1 118 ? 1.163 10.735 -5.064 1.00 86.88 118 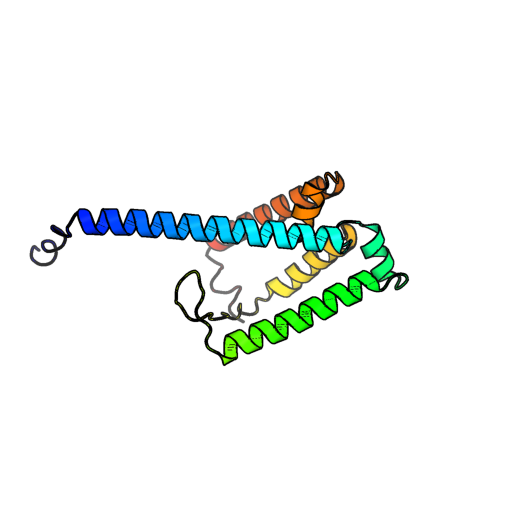GLY A CA 1
ATOM 932 C C . GLY A 1 118 ? 2.516 10.947 -5.745 1.00 86.88 118 GLY A C 1
ATOM 933 O O . GLY A 1 118 ? 2.864 10.191 -6.648 1.00 86.88 118 GLY A O 1
ATOM 934 N N . VAL A 1 119 ? 3.316 11.907 -5.268 1.00 88.50 119 VAL A N 1
ATOM 935 C CA . VAL A 1 119 ? 4.685 12.136 -5.764 1.00 88.50 119 VAL A CA 1
ATOM 936 C C . VAL A 1 119 ? 5.569 10.910 -5.507 1.00 88.50 119 VAL A C 1
ATOM 938 O O . VAL A 1 119 ? 6.271 10.455 -6.407 1.00 88.50 119 VAL A O 1
ATOM 941 N N . GLY A 1 120 ? 5.495 10.321 -4.309 1.00 85.81 120 GLY A N 1
ATOM 942 C CA . GLY A 1 120 ? 6.217 9.088 -3.977 1.00 85.81 120 GLY A CA 1
ATOM 943 C C . GLY A 1 120 ? 5.825 7.903 -4.864 1.00 85.81 120 GLY A C 1
ATOM 944 O O . GLY A 1 120 ? 6.691 7.178 -5.358 1.00 85.81 120 GLY A O 1
ATOM 945 N N . TRP A 1 121 ? 4.527 7.733 -5.116 1.00 84.00 121 TRP A N 1
ATOM 946 C CA . TRP A 1 121 ? 4.014 6.695 -6.007 1.00 84.00 121 TRP A CA 1
ATOM 947 C C . TRP A 1 121 ? 4.455 6.907 -7.460 1.00 84.00 121 TRP A C 1
ATOM 949 O O . TRP A 1 121 ? 4.884 5.950 -8.096 1.00 84.00 121 TRP A O 1
ATOM 959 N N . ALA A 1 122 ? 4.441 8.144 -7.966 1.00 82.50 122 ALA A N 1
ATOM 960 C CA . ALA A 1 122 ? 4.89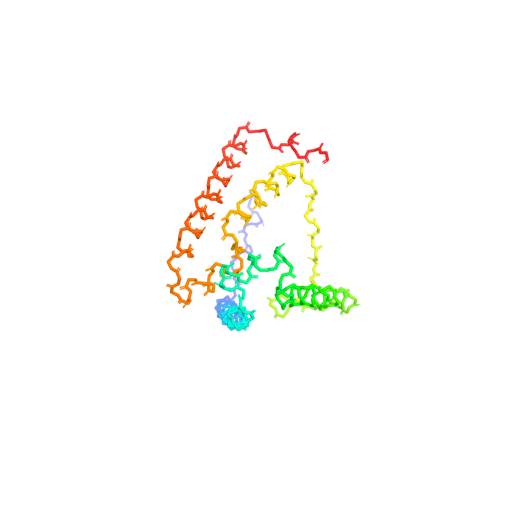9 8.459 -9.321 1.00 82.50 122 ALA A CA 1
ATOM 961 C C . ALA A 1 122 ? 6.393 8.149 -9.528 1.00 82.50 122 ALA A C 1
ATOM 963 O O . ALA A 1 122 ? 6.779 7.676 -10.592 1.00 82.50 122 ALA A O 1
ATOM 964 N N . MET A 1 123 ? 7.231 8.369 -8.507 1.00 80.69 123 MET A N 1
ATOM 965 C CA . MET A 1 123 ? 8.667 8.066 -8.580 1.00 80.69 123 MET A CA 1
ATOM 966 C C . MET A 1 123 ? 8.975 6.569 -8.475 1.00 80.69 123 MET A C 1
ATOM 968 O O . MET A 1 123 ? 9.927 6.091 -9.083 1.00 80.69 123 MET A O 1
ATOM 972 N N . THR A 1 124 ? 8.208 5.832 -7.668 1.00 79.19 124 THR A N 1
ATOM 973 C CA . THR A 1 124 ? 8.514 4.432 -7.323 1.00 79.19 124 THR A CA 1
ATOM 974 C C . THR A 1 124 ? 7.644 3.408 -8.045 1.00 79.19 124 THR A C 1
ATOM 976 O O . THR A 1 124 ? 7.898 2.218 -7.889 1.00 79.19 124 THR A O 1
ATOM 979 N N . ALA A 1 125 ? 6.613 3.849 -8.776 1.00 75.81 125 ALA A N 1
ATOM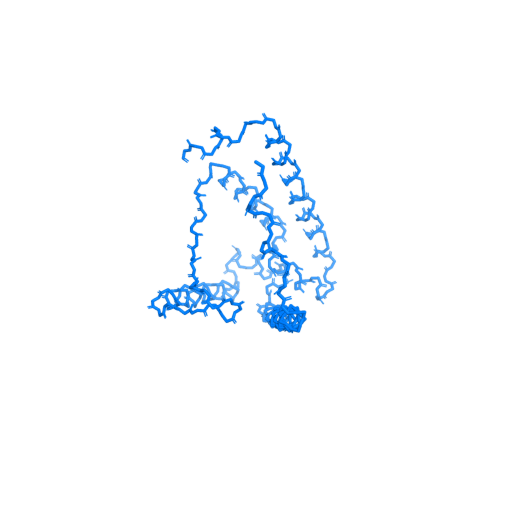 980 C CA . ALA A 1 125 ? 5.620 3.036 -9.487 1.00 75.81 125 ALA A CA 1
ATOM 981 C C . ALA A 1 125 ? 5.156 1.782 -8.715 1.00 75.81 125 ALA A C 1
ATOM 983 O O . ALA A 1 125 ? 4.865 0.738 -9.295 1.00 75.81 125 ALA A O 1
ATOM 984 N N . ALA A 1 126 ? 5.104 1.877 -7.386 1.00 77.88 126 ALA A N 1
ATOM 985 C CA . ALA A 1 126 ? 4.819 0.769 -6.491 1.00 77.88 126 ALA A CA 1
ATOM 986 C C . ALA A 1 126 ? 3.784 1.217 -5.467 1.00 77.88 126 ALA A C 1
ATOM 988 O O . ALA A 1 126 ? 3.943 2.239 -4.798 1.00 77.88 126 ALA A O 1
ATOM 989 N N . CYS A 1 127 ? 2.696 0.461 -5.347 1.00 80.62 127 CYS A N 1
ATOM 990 C CA . CYS A 1 127 ? 1.642 0.775 -4.395 1.00 80.62 127 CYS A CA 1
ATOM 991 C C . CYS A 1 127 ? 1.879 0.012 -3.083 1.00 80.62 127 CYS A C 1
ATOM 993 O O . CYS A 1 127 ? 2.396 -1.105 -3.111 1.00 80.62 127 CYS A O 1
ATOM 995 N N . PRO A 1 128 ? 1.465 0.553 -1.924 1.00 77.19 128 PRO A N 1
ATOM 996 C CA . PRO A 1 128 ? 1.699 -0.072 -0.619 1.00 77.19 128 PRO A CA 1
ATOM 997 C C . PRO A 1 128 ? 1.183 -1.517 -0.526 1.00 77.19 128 PRO A C 1
ATOM 999 O O . PRO A 1 128 ? 1.730 -2.312 0.232 1.00 77.19 128 PRO A O 1
ATOM 1002 N N . GLY A 1 129 ? 0.158 -1.873 -1.310 1.00 77.50 129 GLY A N 1
ATOM 1003 C CA . GLY A 1 129 ? -0.384 -3.231 -1.377 1.00 77.50 129 GLY A CA 1
ATOM 1004 C C . GLY A 1 129 ? 0.413 -4.200 -2.257 1.00 77.50 129 GLY A C 1
ATOM 1005 O O . GLY A 1 129 ? 0.381 -5.400 -1.998 1.00 77.50 129 GLY A O 1
ATOM 1006 N N . THR A 1 130 ? 1.146 -3.716 -3.267 1.00 82.81 130 THR A N 1
ATOM 1007 C CA . THR A 1 130 ? 1.977 -4.566 -4.140 1.00 82.81 130 THR A CA 1
ATOM 1008 C C . THR A 1 130 ? 3.411 -4.696 -3.643 1.00 82.81 130 THR A C 1
ATOM 1010 O O . THR A 1 130 ? 4.055 -5.683 -3.988 1.00 82.81 130 THR A O 1
ATOM 1013 N N . VAL A 1 131 ? 3.899 -3.790 -2.782 1.00 83.44 131 VAL A N 1
ATOM 1014 C CA . VAL A 1 131 ? 5.254 -3.882 -2.198 1.00 83.44 131 VAL A CA 1
ATOM 1015 C C . VAL A 1 131 ? 5.520 -5.244 -1.52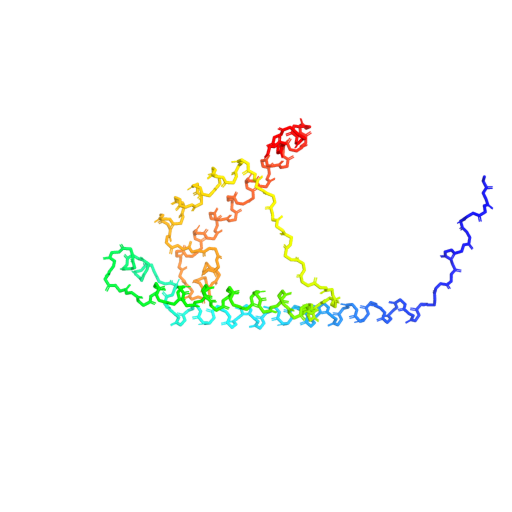7 1.00 83.44 131 VAL A C 1
ATOM 1017 O O . VAL A 1 131 ? 6.549 -5.848 -1.836 1.00 83.44 131 VAL A O 1
ATOM 1020 N N . PRO A 1 132 ? 4.626 -5.803 -0.680 1.00 80.75 132 PRO A N 1
ATOM 1021 C CA . PRO A 1 132 ? 4.855 -7.119 -0.077 1.00 80.75 132 PRO A CA 1
ATOM 1022 C C . PRO A 1 132 ? 4.860 -8.260 -1.105 1.00 80.75 132 PRO A C 1
ATOM 1024 O O . PRO A 1 132 ? 5.606 -9.223 -0.948 1.00 80.75 132 PRO A O 1
ATOM 1027 N N . ALA A 1 133 ? 4.063 -8.147 -2.174 1.00 83.06 133 ALA A N 1
ATOM 1028 C CA . ALA A 1 133 ? 4.041 -9.128 -3.258 1.00 83.06 133 ALA A CA 1
ATOM 1029 C C . ALA A 1 133 ? 5.330 -9.073 -4.099 1.00 83.06 133 ALA A C 1
ATOM 1031 O O . ALA A 1 133 ? 5.916 -10.111 -4.389 1.00 83.06 133 ALA A O 1
ATOM 1032 N N . MET A 1 134 ? 5.825 -7.871 -4.416 1.00 78.81 134 MET A N 1
ATOM 1033 C CA . MET A 1 134 ? 7.108 -7.669 -5.103 1.00 78.81 134 MET A CA 1
ATOM 1034 C C . MET A 1 134 ? 8.295 -8.183 -4.275 1.00 78.81 134 MET A C 1
ATOM 1036 O O . MET A 1 134 ? 9.244 -8.735 -4.834 1.00 78.81 134 MET A O 1
ATOM 1040 N N . LEU A 1 135 ? 8.239 -8.033 -2.946 1.00 82.00 135 LEU A N 1
ATOM 1041 C CA . LEU A 1 135 ? 9.237 -8.599 -2.040 1.00 82.00 135 LEU A CA 1
ATOM 1042 C C . LEU A 1 135 ? 9.215 -10.136 -2.075 1.00 82.00 135 LEU A C 1
ATOM 1044 O O . LEU A 1 135 ? 10.273 -10.758 -2.105 1.00 82.00 135 LEU A O 1
ATOM 1048 N N . GLY A 1 136 ? 8.023 -10.741 -2.138 1.00 78.06 136 GLY A N 1
ATOM 1049 C CA . GLY A 1 136 ? 7.851 -12.187 -2.314 1.00 78.06 136 GLY A CA 1
ATOM 1050 C C . GLY A 1 136 ? 8.378 -12.721 -3.653 1.00 78.06 136 GLY A C 1
ATOM 1051 O O . GLY A 1 136 ? 8.821 -13.863 -3.716 1.00 78.06 136 GLY A O 1
ATOM 1052 N N . GLU A 1 137 ? 8.394 -11.895 -4.702 1.00 77.06 137 GLU A N 1
ATOM 1053 C CA . GLU A 1 137 ? 9.014 -12.216 -6.000 1.00 77.06 137 GLU A CA 1
ATOM 1054 C C . GLU A 1 137 ? 10.545 -12.039 -6.019 1.00 77.06 137 GLU A C 1
ATOM 1056 O O . GLU A 1 137 ? 11.187 -12.372 -7.012 1.00 77.06 137 GLU A O 1
ATOM 1061 N N . GLY A 1 138 ? 11.150 -11.511 -4.948 1.00 78.44 138 GLY A N 1
ATOM 1062 C CA . GLY A 1 138 ? 12.599 -11.303 -4.859 1.00 78.44 138 GLY A CA 1
ATOM 1063 C C . GLY A 1 138 ? 13.117 -10.060 -5.592 1.00 78.44 138 GLY A C 1
ATOM 1064 O O . GLY A 1 138 ? 14.315 -9.959 -5.859 1.00 78.44 138 GLY A O 1
ATOM 1065 N N . LYS A 1 139 ? 12.252 -9.088 -5.917 1.00 78.50 139 LYS A N 1
ATOM 1066 C CA . LYS A 1 139 ? 12.674 -7.843 -6.581 1.00 78.50 139 LYS A CA 1
ATOM 1067 C C . LYS A 1 139 ? 13.369 -6.914 -5.584 1.00 78.50 139 LYS A C 1
ATOM 1069 O O . LYS A 1 139 ? 12.753 -6.427 -4.639 1.00 78.50 139 LYS A O 1
ATOM 1074 N N . ILE A 1 140 ? 14.647 -6.612 -5.827 1.00 75.94 140 ILE A N 1
ATOM 1075 C CA . ILE A 1 140 ? 15.474 -5.752 -4.956 1.00 75.94 140 ILE A CA 1
ATOM 1076 C C . ILE A 1 140 ? 14.876 -4.339 -4.819 1.00 75.94 140 ILE A C 1
ATOM 1078 O O . ILE A 1 140 ? 14.965 -3.732 -3.752 1.00 75.94 140 ILE A O 1
ATOM 1082 N N . SER A 1 141 ? 14.198 -3.834 -5.856 1.00 73.69 141 SER A N 1
ATOM 1083 C CA . SER A 1 141 ? 13.510 -2.535 -5.822 1.00 73.69 141 SER A CA 1
ATOM 1084 C C . SER A 1 141 ? 12.436 -2.451 -4.731 1.00 73.69 141 SER A C 1
ATOM 1086 O O . SER A 1 141 ? 12.247 -1.388 -4.143 1.00 73.69 141 SER A O 1
ATOM 1088 N N . ALA A 1 142 ? 11.787 -3.571 -4.390 1.00 79.50 142 ALA A N 1
ATOM 1089 C CA . ALA A 1 142 ? 10.755 -3.616 -3.358 1.00 79.50 142 ALA A CA 1
ATOM 1090 C C . ALA A 1 142 ? 11.307 -3.305 -1.963 1.00 79.50 142 ALA A C 1
ATOM 1092 O O . ALA A 1 142 ? 10.609 -2.699 -1.154 1.00 79.50 142 ALA A O 1
ATOM 1093 N N . ILE A 1 143 ? 12.560 -3.683 -1.685 1.00 81.25 143 ILE A N 1
ATOM 1094 C CA . ILE A 1 143 ? 13.199 -3.457 -0.384 1.00 81.25 143 ILE A CA 1
ATOM 1095 C C . ILE A 1 143 ? 13.372 -1.957 -0.145 1.00 81.25 143 ILE A C 1
ATOM 1097 O O . ILE A 1 143 ? 12.981 -1.458 0.906 1.00 81.25 143 ILE A O 1
ATOM 1101 N N . PHE A 1 144 ? 13.877 -1.222 -1.139 1.00 83.62 144 PHE A N 1
ATOM 1102 C CA . PHE A 1 144 ? 14.067 0.226 -1.031 1.00 83.62 144 PHE A CA 1
ATOM 1103 C C . PHE A 1 144 ? 12.742 0.964 -0.829 1.00 83.62 144 PHE A C 1
ATOM 1105 O O . PHE A 1 144 ? 12.637 1.808 0.064 1.00 83.62 144 PHE A O 1
ATOM 1112 N N . THR A 1 145 ? 11.709 0.610 -1.599 1.00 83.81 145 THR A N 1
ATOM 1113 C CA . THR A 1 145 ? 10.379 1.213 -1.446 1.00 83.81 145 THR A CA 1
ATOM 1114 C C . THR A 1 145 ? 9.750 0.858 -0.099 1.00 83.81 145 THR A C 1
ATOM 1116 O O . THR A 1 145 ? 9.162 1.725 0.546 1.00 83.81 145 THR A O 1
ATOM 1119 N N . LEU A 1 146 ? 9.901 -0.385 0.374 1.00 86.88 146 LEU A N 1
ATOM 1120 C CA . LEU A 1 146 ? 9.383 -0.812 1.674 1.00 86.88 146 LEU A CA 1
ATOM 1121 C C . LEU A 1 146 ? 10.068 -0.073 2.824 1.00 86.88 146 LEU A C 1
ATOM 1123 O O . LEU A 1 146 ? 9.392 0.415 3.725 1.00 86.88 146 LEU A O 1
ATOM 1127 N N . THR A 1 147 ? 11.396 0.047 2.789 1.00 86.19 147 THR A N 1
ATOM 1128 C CA . THR A 1 147 ? 12.151 0.794 3.800 1.00 86.19 147 THR A CA 1
ATOM 1129 C C . THR A 1 147 ? 11.760 2.269 3.791 1.00 86.19 147 THR A C 1
ATOM 1131 O O . THR A 1 147 ? 11.508 2.825 4.856 1.00 86.19 147 THR A O 1
ATOM 1134 N N . GLY A 1 148 ? 11.628 2.892 2.615 1.00 85.94 148 GLY A N 1
ATOM 1135 C CA . GLY A 1 148 ? 11.150 4.271 2.497 1.00 85.94 148 GLY A CA 1
ATOM 1136 C C . GLY A 1 148 ? 9.738 4.459 3.060 1.00 85.94 148 GLY A C 1
ATOM 1137 O O . GLY A 1 148 ? 9.487 5.409 3.799 1.00 85.94 148 GLY A O 1
ATOM 1138 N N . LEU A 1 149 ? 8.830 3.517 2.786 1.00 87.12 149 LEU A N 1
ATOM 1139 C CA . LEU A 1 149 ? 7.467 3.523 3.315 1.00 87.12 149 LEU A CA 1
ATOM 1140 C C . LEU A 1 149 ? 7.440 3.364 4.842 1.00 87.12 149 LEU A C 1
ATOM 1142 O O . LEU A 1 149 ? 6.719 4.091 5.528 1.00 87.12 149 LEU A O 1
ATOM 1146 N N . LEU A 1 150 ? 8.235 2.444 5.390 1.00 88.38 150 LEU A N 1
ATOM 1147 C CA . LEU A 1 150 ? 8.338 2.231 6.835 1.00 88.38 150 LEU A CA 1
ATOM 1148 C C . LEU A 1 150 ? 8.934 3.452 7.538 1.00 88.38 150 LEU A C 1
ATOM 1150 O O . LEU A 1 150 ? 8.367 3.929 8.516 1.00 88.38 150 LEU A O 1
ATOM 1154 N N . LEU A 1 151 ? 10.027 4.008 7.014 1.00 89.38 151 LEU A N 1
ATOM 1155 C CA . LEU A 1 151 ? 10.646 5.202 7.585 1.00 89.38 151 LEU A CA 1
ATOM 1156 C C . LEU A 1 151 ? 9.723 6.419 7.490 1.00 89.38 151 LEU A C 1
ATOM 1158 O O . LEU A 1 151 ? 9.598 7.158 8.461 1.00 89.38 151 LEU A O 1
ATOM 1162 N N . GLY A 1 152 ? 9.035 6.607 6.362 1.00 85.69 152 GLY A N 1
ATOM 1163 C CA . GLY A 1 152 ? 8.086 7.704 6.178 1.00 85.69 152 GLY A CA 1
ATOM 1164 C C . GLY A 1 152 ? 6.890 7.614 7.129 1.00 85.69 152 GLY A C 1
ATOM 1165 O O . GLY A 1 152 ? 6.525 8.605 7.760 1.00 85.69 152 GLY A O 1
ATOM 1166 N N . THR A 1 153 ? 6.310 6.421 7.291 1.00 86.62 153 THR A N 1
ATOM 1167 C CA . THR A 1 153 ? 5.188 6.202 8.222 1.00 86.62 153 THR A CA 1
ATOM 1168 C C . THR A 1 153 ? 5.613 6.326 9.684 1.00 86.62 153 THR A C 1
ATOM 1170 O O . THR A 1 153 ? 4.891 6.939 10.469 1.00 86.62 153 THR A O 1
ATOM 1173 N N . MET A 1 154 ? 6.800 5.830 10.051 1.00 88.31 154 MET A N 1
ATOM 1174 C CA . MET A 1 154 ? 7.370 6.025 11.387 1.00 88.31 154 MET A CA 1
ATOM 1175 C C . MET A 1 154 ? 7.647 7.501 11.674 1.00 88.31 154 MET A C 1
ATOM 1177 O O . MET A 1 154 ? 7.245 7.997 12.722 1.00 88.31 154 MET A O 1
ATOM 1181 N N . ALA A 1 155 ? 8.277 8.223 10.744 1.00 87.44 155 ALA A N 1
ATOM 1182 C CA . ALA A 1 155 ? 8.555 9.649 10.898 1.00 87.44 155 ALA A CA 1
ATOM 1183 C C . ALA A 1 155 ? 7.263 10.462 11.052 1.00 87.44 155 ALA A C 1
ATOM 1185 O O . ALA A 1 155 ? 7.172 11.304 11.944 1.00 87.44 155 ALA A O 1
ATOM 1186 N N . TYR A 1 156 ? 6.241 10.168 10.243 1.00 83.31 156 TYR A N 1
ATOM 1187 C CA . TYR A 1 156 ? 4.929 10.799 10.373 1.00 83.31 156 TYR A CA 1
ATOM 1188 C C . TYR A 1 156 ? 4.266 10.477 11.720 1.00 83.31 156 TYR A C 1
ATOM 1190 O O . TYR A 1 156 ? 3.741 11.377 12.370 1.00 83.31 156 TYR A O 1
ATOM 1198 N N . GLY A 1 157 ? 4.340 9.224 12.182 1.00 84.31 157 GLY A N 1
ATOM 1199 C CA . GLY A 1 157 ? 3.807 8.811 13.484 1.00 84.31 157 GLY A CA 1
ATOM 1200 C C . GLY A 1 157 ? 4.508 9.488 14.666 1.00 84.31 157 GLY A C 1
ATOM 1201 O O . GLY A 1 157 ? 3.846 9.934 15.601 1.00 84.31 157 GLY A O 1
ATOM 1202 N N . VAL A 1 158 ? 5.835 9.632 14.611 1.00 84.94 158 VAL A N 1
ATOM 1203 C CA . VAL A 1 158 ? 6.618 10.347 15.633 1.00 84.94 158 VAL A CA 1
ATOM 1204 C C . VAL A 1 158 ? 6.300 11.839 15.616 1.00 84.94 158 VAL A C 1
ATOM 1206 O O . VAL A 1 158 ? 6.084 12.422 16.675 1.00 84.94 158 VAL A O 1
ATOM 1209 N N . LEU A 1 159 ? 6.217 12.455 14.433 1.00 81.81 159 LEU A N 1
ATOM 1210 C CA . LEU A 1 159 ? 5.857 13.866 14.291 1.00 81.81 159 LEU A CA 1
ATOM 1211 C C . LEU A 1 159 ? 4.447 14.133 14.832 1.00 81.81 159 LEU A C 1
ATOM 1213 O O . LEU A 1 159 ? 4.247 15.077 15.593 1.00 81.81 159 LEU A O 1
ATOM 1217 N N . GLN A 1 160 ? 3.486 13.268 14.506 1.00 75.75 160 GLN A N 1
ATOM 1218 C CA . GLN A 1 160 ? 2.129 13.340 15.037 1.00 75.75 160 GLN A CA 1
ATOM 1219 C C . GLN A 1 160 ? 2.108 13.166 16.560 1.00 75.75 160 GLN A C 1
ATOM 1221 O O . GLN A 1 160 ? 1.427 13.924 17.245 1.00 75.75 160 GLN A O 1
ATOM 1226 N N . GLY A 1 161 ? 2.875 12.214 17.099 1.00 76.88 161 GLY A N 1
ATOM 1227 C CA . GLY A 1 161 ? 3.010 12.008 18.541 1.00 76.88 161 GLY A CA 1
ATOM 1228 C C . GLY A 1 161 ? 3.631 13.209 19.258 1.00 76.88 161 GLY A C 1
ATOM 1229 O O . GLY A 1 161 ? 3.170 13.593 20.329 1.00 76.88 161 GLY A O 1
ATOM 1230 N N . PHE A 1 162 ? 4.628 13.851 18.647 1.00 75.75 162 PHE A N 1
ATOM 1231 C CA . PHE A 1 162 ? 5.270 15.049 19.186 1.00 75.75 162 PHE A CA 1
ATOM 1232 C C . PHE A 1 162 ? 4.323 16.258 19.187 1.00 75.75 162 PHE A C 1
ATOM 1234 O O . PHE A 1 162 ? 4.225 16.971 20.184 1.00 75.75 162 PHE A O 1
ATOM 1241 N N . ILE A 1 163 ? 3.570 16.456 18.101 1.00 69.56 163 ILE A N 1
ATOM 1242 C CA . ILE A 1 163 ? 2.559 17.519 17.993 1.00 69.56 163 ILE A CA 1
ATOM 1243 C C . ILE A 1 163 ? 1.406 17.280 18.979 1.00 69.56 163 ILE A C 1
ATOM 1245 O O . ILE A 1 163 ? 0.964 18.217 19.643 1.00 69.56 163 ILE A O 1
ATOM 1249 N N . ALA A 1 164 ? 0.957 16.031 19.134 1.00 67.25 164 ALA A N 1
ATOM 1250 C CA . ALA A 1 164 ? -0.074 15.660 20.102 1.00 67.25 164 ALA A CA 1
ATOM 1251 C C . ALA A 1 164 ? 0.364 15.906 21.556 1.00 67.25 164 ALA A C 1
ATOM 1253 O O . ALA A 1 164 ? -0.449 16.328 22.376 1.00 67.25 164 ALA A O 1
ATOM 1254 N N . ASN A 1 165 ? 1.647 15.702 21.870 1.00 68.31 165 ASN A N 1
ATOM 1255 C CA . ASN A 1 165 ? 2.195 15.956 23.203 1.00 68.31 165 ASN A CA 1
ATOM 1256 C C . ASN A 1 165 ? 2.275 17.461 23.544 1.00 68.31 165 ASN A C 1
ATOM 1258 O O . ASN A 1 165 ? 2.209 17.833 24.710 1.00 68.31 165 ASN A O 1
ATOM 1262 N N . ASN A 1 166 ? 2.341 18.338 22.535 1.00 70.06 166 ASN A N 1
ATOM 1263 C CA . ASN A 1 166 ? 2.393 19.796 22.704 1.00 70.06 166 ASN A CA 1
ATOM 1264 C C . ASN A 1 166 ? 1.003 20.468 22.807 1.00 70.06 166 ASN A C 1
ATOM 1266 O O . ASN A 1 166 ? 0.889 21.681 22.644 1.00 70.06 166 ASN A O 1
ATOM 1270 N N . GLY A 1 167 ? -0.070 19.709 23.071 1.00 58.22 167 GLY A N 1
ATOM 1271 C CA . GLY A 1 167 ? -1.412 20.238 23.377 1.00 58.22 167 GLY A CA 1
ATOM 1272 C C . GLY A 1 167 ? -2.186 20.842 22.194 1.00 58.22 167 GLY A C 1
ATOM 1273 O O . GLY A 1 167 ? -3.373 21.132 22.318 1.00 58.22 167 GLY A O 1
ATOM 1274 N N . SER A 1 168 ? -1.560 20.974 21.024 1.00 57.19 168 SER A N 1
ATOM 1275 C CA . SER A 1 168 ? -2.129 21.590 19.819 1.00 57.19 168 SER A CA 1
ATOM 1276 C C . SER A 1 168 ? -2.822 20.552 18.924 1.00 57.19 168 SER A C 1
ATOM 1278 O O . SER A 1 168 ? -2.488 20.380 17.757 1.00 57.19 168 SER A O 1
ATOM 1280 N N . TYR A 1 169 ? -3.753 19.774 19.485 1.00 56.94 169 TYR A N 1
ATOM 1281 C CA . TYR A 1 169 ? -4.508 18.765 18.719 1.00 56.94 169 TYR A CA 1
ATOM 1282 C C . TYR A 1 169 ? -6.006 19.090 18.621 1.00 56.94 169 TYR A C 1
ATOM 1284 O O . TYR A 1 169 ? -6.664 18.648 17.686 1.00 56.94 169 TYR A O 1
ATOM 1292 N N . ALA A 1 170 ? -6.552 19.897 19.539 1.00 54.12 170 ALA A N 1
ATOM 1293 C CA . ALA A 1 170 ? -7.963 20.298 19.506 1.00 54.12 170 ALA A CA 1
ATOM 1294 C C . ALA A 1 170 ? -8.277 21.334 18.407 1.00 54.12 170 ALA A C 1
ATOM 1296 O O . ALA A 1 170 ? -9.409 21.381 17.932 1.00 54.12 170 ALA A O 1
ATOM 1297 N N . ASP A 1 171 ? -7.276 22.109 17.973 1.00 54.50 171 ASP A N 1
ATOM 1298 C CA . ASP A 1 171 ? -7.475 23.256 17.074 1.00 54.50 171 ASP A CA 1
ATOM 1299 C C . ASP A 1 171 ? -7.022 22.993 15.625 1.00 54.50 171 ASP A C 1
ATOM 1301 O O . ASP A 1 171 ? -7.444 23.697 14.717 1.00 54.50 171 ASP A O 1
ATOM 1305 N N . ALA A 1 172 ? -6.210 21.958 15.373 1.00 54.66 172 ALA A N 1
ATOM 1306 C CA . ALA A 1 172 ? -5.684 21.637 14.035 1.00 54.66 172 ALA A CA 1
ATOM 1307 C C . ALA A 1 172 ? -6.628 20.771 13.169 1.00 54.66 172 ALA A C 1
ATOM 1309 O O . ALA A 1 172 ? -6.365 20.546 11.988 1.00 54.66 172 ALA A O 1
ATOM 1310 N N . PHE A 1 173 ? -7.708 20.247 13.758 1.00 54.19 173 PHE A N 1
ATOM 1311 C CA . PHE A 1 173 ? -8.668 19.344 13.100 1.00 54.19 173 PHE A CA 1
ATOM 1312 C C . PHE A 1 173 ? -10.121 19.803 13.261 1.00 54.19 173 PHE A C 1
ATOM 1314 O O . PHE A 1 173 ? -11.045 19.015 13.060 1.00 54.19 173 PHE A O 1
ATOM 1321 N N . LYS A 1 174 ? -10.318 21.057 13.673 1.00 44.19 174 LYS A N 1
ATOM 1322 C CA . LYS A 1 174 ? -11.625 21.657 13.922 1.00 44.19 174 LYS A CA 1
ATOM 1323 C C . LYS A 1 174 ? -12.051 22.502 12.724 1.00 44.19 174 LYS A C 1
ATOM 1325 O O . LYS A 1 174 ? -12.316 23.674 12.910 1.00 44.19 174 LYS A O 1
ATOM 1330 N N . ASP A 1 175 ? -12.103 21.896 11.541 1.00 42.38 175 ASP A N 1
ATOM 1331 C CA . ASP A 1 175 ? -12.777 22.432 10.348 1.00 42.38 175 ASP A CA 1
ATOM 1332 C C . ASP A 1 175 ? -13.309 21.274 9.488 1.00 42.38 175 ASP A C 1
ATOM 1334 O O . ASP A 1 175 ? -12.479 20.474 8.989 1.00 42.38 175 ASP A O 1
#

Foldseek 3Di:
DDDPPPPPPDDPPVVVVVVVVVVVVLVVVVVVVVVVVLVVLLVVCVVQVLLDLVVLVCCVVVNDCSNVVVVVVVVVVVVVVVVVLVVVQPQDPSPRHRPDPPDDDDAPCVVVVVVVVVVLCVVLVHDPSNLVSNVVVVPPSSVVSVVVVVVVVVVVVVVVVVCVVVVPPVPRGPD

pLDDT: mean 71.76, std 13.83, range [35.66, 92.31]

Radius of gyration: 22.83 Å; chains: 1; bounding box: 43×46×77 Å